Protein AF-A0A958T507-F1 (afdb_monomer_lite)

pLDDT: mean 92.14, std 6.46, range [69.62, 97.69]

Structure (mmCIF, N/CA/C/O backbone):
data_AF-A0A958T507-F1
#
_entry.id   AF-A0A958T507-F1
#
loop_
_atom_site.group_PDB
_atom_site.id
_atom_site.type_symbol
_atom_site.label_atom_id
_atom_site.label_alt_id
_atom_site.label_comp_id
_atom_site.label_asym_id
_atom_site.label_entity_id
_atom_site.label_seq_id
_atom_site.pdbx_PDB_ins_code
_atom_site.Cartn_x
_atom_site.Cartn_y
_atom_site.Cartn_z
_atom_site.occupancy
_atom_site.B_iso_or_equiv
_atom_site.auth_seq_id
_atom_site.auth_comp_id
_atom_site.auth_asym_id
_atom_site.auth_atom_id
_atom_site.pdbx_PDB_model_num
ATOM 1 N N . ILE A 1 1 ? 7.728 12.075 -4.788 1.00 69.62 1 ILE A N 1
ATOM 2 C CA . ILE A 1 1 ? 6.621 11.546 -3.951 1.00 69.62 1 ILE A CA 1
ATOM 3 C C . ILE A 1 1 ? 5.481 11.484 -4.920 1.00 69.62 1 ILE A C 1
ATOM 5 O O . ILE A 1 1 ? 5.100 12.543 -5.402 1.00 69.62 1 ILE A O 1
ATOM 9 N N . GLU A 1 2 ? 5.015 10.280 -5.218 1.00 85.06 2 GLU A N 1
ATOM 10 C CA . GLU A 1 2 ? 4.108 10.062 -6.343 1.00 85.06 2 GLU A CA 1
ATOM 11 C C . GLU A 1 2 ? 2.741 9.581 -5.835 1.00 85.06 2 GLU A C 1
ATOM 13 O O . GLU A 1 2 ? 2.044 10.317 -5.134 1.00 85.06 2 GLU A O 1
ATOM 18 N N . GLY A 1 3 ? 2.364 8.340 -6.141 1.00 88.19 3 GLY A N 1
ATOM 19 C CA . GLY A 1 3 ? 1.074 7.747 -5.818 1.00 88.19 3 GLY A CA 1
ATOM 20 C C . GLY A 1 3 ? 0.741 7.734 -4.328 1.00 88.19 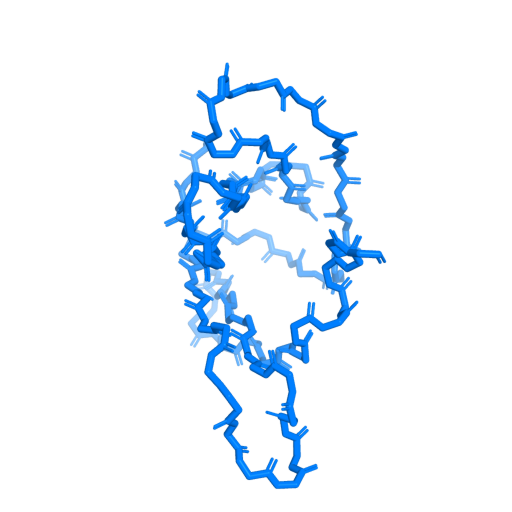3 GLY A C 1
ATOM 21 O O . GLY A 1 3 ? 1.594 7.505 -3.465 1.00 88.19 3 GLY A O 1
ATOM 22 N N . ILE A 1 4 ? -0.541 7.950 -4.038 1.00 95.50 4 ILE A N 1
ATOM 23 C CA . ILE A 1 4 ? -1.114 7.900 -2.695 1.00 95.50 4 ILE A CA 1
ATOM 24 C C . ILE A 1 4 ? -2.331 6.980 -2.724 1.00 95.50 4 ILE A C 1
ATOM 26 O O . ILE A 1 4 ? -3.247 7.193 -3.515 1.00 95.50 4 ILE A O 1
ATOM 30 N N . ALA A 1 5 ? -2.375 6.014 -1.810 1.00 96.75 5 ALA A N 1
ATOM 31 C CA . ALA A 1 5 ? -3.509 5.121 -1.607 1.00 96.75 5 ALA A CA 1
ATOM 32 C C . ALA A 1 5 ? -4.044 5.238 -0.171 1.00 96.75 5 ALA A C 1
ATOM 34 O O . ALA A 1 5 ? -3.281 5.441 0.776 1.00 96.75 5 ALA A O 1
ATOM 35 N N . ILE A 1 6 ? -5.361 5.096 0.015 1.00 96.94 6 ILE A N 1
ATOM 36 C CA . ILE A 1 6 ? -6.013 5.226 1.329 1.00 96.94 6 ILE A CA 1
ATOM 37 C C . ILE A 1 6 ? -6.696 3.910 1.706 1.00 96.94 6 ILE A C 1
ATOM 39 O O . ILE A 1 6 ? -7.789 3.593 1.235 1.00 96.94 6 ILE A O 1
ATOM 43 N N . AL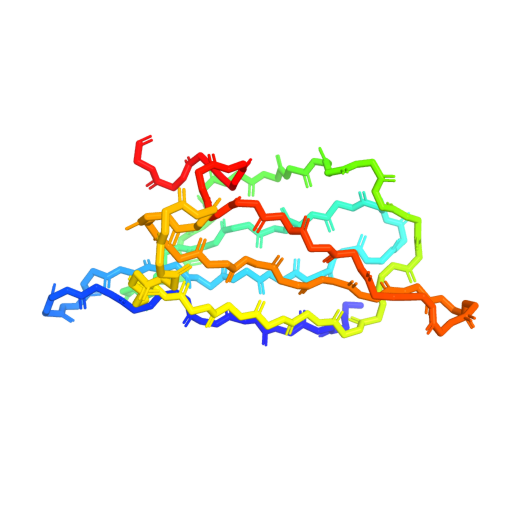A A 1 7 ? -6.087 3.162 2.625 1.00 96.94 7 ALA A N 1
ATOM 44 C CA . ALA A 1 7 ? -6.675 1.953 3.191 1.00 96.94 7 ALA A CA 1
ATOM 45 C C . ALA A 1 7 ? -7.686 2.335 4.280 1.00 96.94 7 ALA A C 1
ATOM 47 O O . ALA A 1 7 ? -7.307 2.771 5.369 1.00 96.94 7 ALA A O 1
ATOM 48 N N . THR A 1 8 ? -8.979 2.176 3.991 1.00 95.44 8 THR A N 1
ATOM 49 C CA . THR A 1 8 ? -10.064 2.516 4.925 1.00 95.44 8 THR A CA 1
ATOM 50 C C . THR A 1 8 ? -10.580 1.277 5.656 1.00 95.44 8 THR A C 1
ATOM 52 O O . THR A 1 8 ? -10.893 0.260 5.032 1.00 95.44 8 THR A O 1
ATOM 55 N N . TYR A 1 9 ? -10.708 1.383 6.980 1.00 91.44 9 TYR A N 1
ATOM 56 C CA . TYR A 1 9 ? -11.386 0.410 7.837 1.00 91.44 9 TYR A CA 1
ATOM 57 C C . TYR A 1 9 ? -12.598 1.061 8.526 1.00 91.44 9 TYR A C 1
ATOM 59 O O . TYR A 1 9 ? -12.957 2.201 8.242 1.00 91.44 9 TYR A O 1
ATOM 67 N N . SER A 1 10 ? -13.266 0.330 9.423 1.00 88.94 10 SER A N 1
ATOM 68 C CA . SER A 1 10 ? -14.428 0.838 10.158 1.00 88.94 10 SER A CA 1
ATOM 69 C C . SER A 1 10 ? -14.088 2.059 11.025 1.00 88.94 10 SER A C 1
ATOM 71 O O . SER A 1 10 ? -13.110 2.034 11.785 1.00 88.94 10 SER A O 1
ATOM 73 N N . GLY A 1 11 ? -14.952 3.077 10.979 1.00 86.69 11 GLY A N 1
ATOM 74 C CA . GLY A 1 11 ? -14.775 4.335 11.710 1.00 86.69 11 GLY A CA 1
ATOM 75 C C . GLY A 1 11 ? -13.641 5.179 11.125 1.00 86.69 11 GLY A C 1
ATOM 76 O O . GLY A 1 11 ? -13.487 5.246 9.907 1.00 86.69 11 GLY A O 1
ATOM 77 N N . ASP A 1 12 ? -12.826 5.781 11.995 1.00 84.12 12 ASP A N 1
ATOM 78 C CA . ASP A 1 12 ? -11.679 6.615 11.599 1.00 84.12 12 ASP A CA 1
ATOM 79 C C . ASP A 1 12 ? -10.380 5.822 11.376 1.00 84.12 12 ASP A C 1
ATOM 81 O O . ASP A 1 12 ? -9.368 6.381 10.951 1.00 84.12 12 ASP A O 1
ATOM 85 N N . ASN A 1 13 ? -10.412 4.504 11.586 1.00 91.19 13 ASN A N 1
ATOM 86 C CA . ASN A 1 13 ? -9.251 3.638 11.405 1.00 91.19 13 ASN A CA 1
ATOM 87 C C . ASN A 1 13 ? -8.864 3.514 9.926 1.00 91.19 13 ASN A C 1
ATOM 89 O O . ASN A 1 13 ? -9.711 3.349 9.046 1.00 91.19 13 ASN A O 1
ATOM 93 N N . GLY A 1 14 ? -7.564 3.541 9.653 1.00 95.88 14 GLY A N 1
ATOM 94 C CA . GLY A 1 14 ? -7.049 3.456 8.295 1.00 95.88 14 GLY A CA 1
ATOM 95 C C . GLY A 1 14 ? -5.601 3.889 8.189 1.00 95.88 14 GLY A C 1
ATOM 96 O O . GLY A 1 14 ? -5.016 4.395 9.151 1.00 95.88 14 GLY A O 1
ATOM 97 N N . PHE A 1 15 ? -5.057 3.732 6.989 1.00 97.69 15 PHE A N 1
ATOM 98 C CA . PHE A 1 15 ? -3.700 4.143 6.663 1.00 97.69 15 PHE A CA 1
ATOM 99 C C . PHE A 1 15 ? -3.651 4.893 5.338 1.00 97.69 15 PHE A C 1
ATOM 101 O O . PHE A 1 15 ? -4.415 4.603 4.420 1.00 97.69 15 PHE A O 1
ATOM 108 N N . ILE A 1 16 ? -2.730 5.844 5.256 1.00 97.50 16 ILE A N 1
ATOM 109 C CA . ILE A 1 16 ? -2.332 6.516 4.024 1.00 97.50 16 ILE A CA 1
ATOM 110 C C . ILE A 1 16 ? -1.005 5.891 3.609 1.00 97.50 16 ILE A C 1
ATOM 112 O O . ILE A 1 16 ? -0.064 5.851 4.400 1.00 97.50 16 ILE A O 1
ATOM 116 N N . ILE A 1 17 ? -0.953 5.375 2.389 1.00 97.00 17 ILE A N 1
ATOM 117 C CA . ILE A 1 17 ? 0.221 4.745 1.792 1.00 97.00 17 ILE A CA 1
ATOM 118 C C . ILE A 1 17 ? 0.731 5.710 0.732 1.00 97.00 17 ILE A C 1
ATOM 120 O O . ILE A 1 17 ? -0.007 6.046 -0.188 1.00 97.00 17 ILE A O 1
ATOM 124 N N . VAL A 1 18 ? 1.968 6.169 0.868 1.00 95.81 18 VAL A N 1
ATOM 125 C CA . VAL A 1 18 ? 2.575 7.161 -0.023 1.00 95.81 18 VAL A CA 1
ATOM 126 C C . VAL A 1 18 ? 3.796 6.543 -0.686 1.00 95.81 18 VAL A C 1
ATOM 128 O O . VAL A 1 18 ? 4.717 6.112 0.010 1.00 95.81 18 VAL A O 1
ATOM 131 N N . SE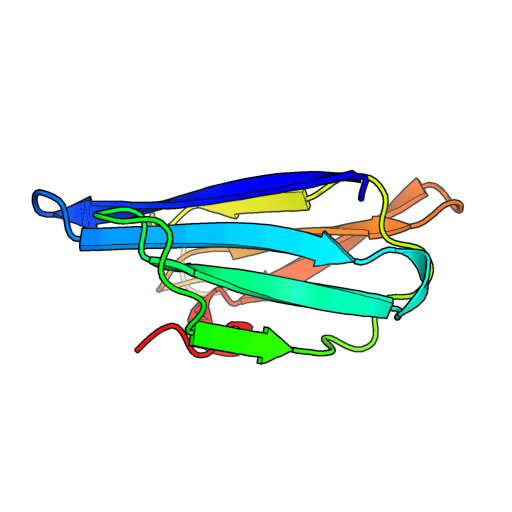R A 1 19 ? 3.820 6.513 -2.017 1.00 93.62 19 SER A N 1
ATOM 132 C CA . SER A 1 19 ? 4.979 6.046 -2.773 1.00 93.62 19 SER A CA 1
ATOM 133 C C . SER A 1 19 ? 6.178 6.977 -2.568 1.00 93.62 19 SER A C 1
ATOM 135 O O . SER A 1 19 ? 6.120 8.186 -2.828 1.00 93.62 19 SER A O 1
ATOM 137 N N . ASN A 1 20 ? 7.286 6.397 -2.116 1.00 91.62 20 ASN A N 1
ATOM 138 C CA . ASN A 1 20 ? 8.589 7.034 -2.009 1.00 91.62 20 ASN A CA 1
ATOM 139 C C . ASN A 1 20 ? 9.489 6.516 -3.140 1.00 91.62 20 ASN A C 1
ATOM 141 O O . ASN A 1 20 ? 10.401 5.718 -2.924 1.00 91.62 20 ASN A O 1
ATOM 145 N N . GLN A 1 21 ? 9.183 6.960 -4.363 1.00 82.44 21 GLN A N 1
ATOM 146 C CA . GLN A 1 21 ? 9.764 6.473 -5.620 1.00 82.44 21 GLN A CA 1
ATOM 147 C C . GLN A 1 21 ? 11.299 6.371 -5.581 1.00 82.44 21 GLN A C 1
ATOM 149 O O . GLN A 1 21 ? 11.847 5.294 -5.812 1.00 82.44 21 GLN A O 1
ATOM 154 N N . GLN A 1 22 ? 11.971 7.451 -5.161 1.00 83.69 22 GLN A N 1
ATOM 155 C CA . GLN A 1 22 ? 13.437 7.544 -5.102 1.00 83.69 22 GLN A CA 1
ATOM 156 C C . GLN A 1 22 ? 14.082 6.579 -4.097 1.00 83.69 22 GLN A C 1
ATOM 158 O O . GLN A 1 22 ? 15.256 6.247 -4.235 1.00 83.69 22 GLN A O 1
ATOM 163 N N . ALA A 1 23 ? 13.340 6.149 -3.073 1.00 87.56 23 ALA A N 1
ATOM 164 C CA . ALA A 1 23 ? 13.811 5.189 -2.077 1.00 87.56 23 ALA A CA 1
ATOM 165 C C . ALA A 1 23 ? 13.285 3.766 -2.325 1.00 87.56 23 ALA A C 1
ATOM 167 O O . ALA A 1 23 ? 13.645 2.847 -1.590 1.00 87.56 23 ALA A O 1
ATOM 168 N N . HIS A 1 24 ? 12.453 3.571 -3.357 1.00 89.88 24 HIS A N 1
ATOM 169 C CA . HIS A 1 24 ? 11.823 2.291 -3.698 1.00 89.88 24 HIS A CA 1
ATOM 170 C C . HIS A 1 24 ? 11.001 1.699 -2.539 1.00 89.88 24 HIS A C 1
ATOM 172 O O . HIS A 1 24 ? 10.963 0.488 -2.309 1.00 89.88 24 HIS A O 1
ATOM 178 N N . THR A 1 25 ? 10.363 2.576 -1.768 1.00 92.94 25 THR A N 1
ATOM 179 C CA . THR A 1 25 ? 9.622 2.241 -0.549 1.00 92.94 25 THR A CA 1
ATOM 180 C C . THR A 1 25 ? 8.242 2.895 -0.545 1.00 92.94 25 THR A C 1
ATOM 182 O O . THR A 1 25 ? 7.918 3.750 -1.368 1.00 92.94 25 THR A O 1
ATOM 185 N N . PHE A 1 26 ? 7.418 2.501 0.421 1.00 95.25 26 PHE A N 1
ATOM 186 C CA . PHE A 1 26 ? 6.131 3.107 0.724 1.00 95.25 26 PHE A CA 1
ATOM 187 C C . PHE A 1 26 ? 6.137 3.623 2.158 1.00 95.25 26 PHE A C 1
ATOM 189 O O . PHE A 1 26 ? 6.358 2.859 3.102 1.00 95.25 26 PHE A O 1
ATOM 196 N N . ASN A 1 27 ? 5.857 4.912 2.321 1.00 96.56 27 ASN A N 1
ATOM 197 C CA . ASN A 1 27 ? 5.652 5.525 3.624 1.00 96.56 27 ASN A CA 1
ATOM 198 C C . ASN A 1 27 ? 4.206 5.320 4.065 1.00 96.56 27 ASN A C 1
ATOM 200 O O . ASN A 1 27 ? 3.269 5.619 3.324 1.00 96.56 27 ASN A O 1
ATOM 204 N N . ILE A 1 28 ? 4.028 4.819 5.282 1.00 97.31 28 ILE A N 1
ATOM 205 C CA . ILE A 1 28 ? 2.727 4.509 5.862 1.00 97.31 28 ILE A CA 1
ATOM 206 C C . ILE A 1 28 ? 2.435 5.506 6.973 1.00 97.31 28 ILE A C 1
ATOM 208 O O . ILE A 1 28 ? 3.220 5.650 7.911 1.00 97.31 28 ILE A O 1
ATOM 212 N N . PHE A 1 29 ? 1.273 6.143 6.903 1.00 97.44 29 PHE A N 1
ATOM 213 C CA . PHE A 1 29 ? 0.779 7.076 7.909 1.00 97.44 29 PHE A CA 1
ATOM 214 C C . PHE A 1 29 ? -0.584 6.626 8.421 1.00 97.44 29 PHE A C 1
ATOM 216 O O . PHE A 1 29 ? -1.332 5.954 7.711 1.00 97.44 29 PHE A O 1
ATOM 223 N N . LYS A 1 30 ? -0.948 7.011 9.643 1.00 96.50 30 LYS A N 1
ATOM 224 C CA . LYS A 1 30 ? -2.320 6.835 10.133 1.00 96.50 30 LYS A CA 1
ATOM 225 C C . LYS A 1 30 ? -3.267 7.762 9.379 1.00 96.50 30 LYS A C 1
ATOM 227 O O . LYS A 1 30 ? -2.975 8.940 9.220 1.00 96.50 30 LYS A O 1
ATOM 232 N N . ARG A 1 31 ? -4.444 7.264 8.998 1.00 96.00 31 ARG A N 1
ATOM 233 C CA . ARG A 1 31 ? -5.485 8.095 8.367 1.00 96.00 31 ARG A CA 1
ATOM 234 C C . ARG A 1 31 ? -6.064 9.151 9.316 1.00 96.00 31 ARG A C 1
ATOM 236 O O . ARG A 1 31 ? -6.539 10.181 8.859 1.00 96.00 31 ARG A O 1
ATOM 243 N N . SER A 1 32 ? -6.049 8.887 10.621 1.00 95.25 32 SER A N 1
ATOM 244 C CA . SER A 1 32 ? -6.685 9.738 11.632 1.00 95.25 32 SER A CA 1
ATOM 245 C C . SER A 1 32 ? -5.976 11.075 11.852 1.00 95.25 32 SER A C 1
ATOM 247 O O . SER A 1 32 ? -6.632 12.085 12.073 1.00 95.25 32 SER A O 1
ATOM 249 N N . ASP A 1 33 ? -4.643 11.075 11.842 1.00 95.81 33 ASP A N 1
ATOM 250 C CA . ASP A 1 33 ? -3.821 12.223 12.249 1.00 95.81 33 ASP A CA 1
ATOM 251 C C . ASP A 1 33 ? -2.536 12.383 11.420 1.00 95.81 33 ASP A C 1
ATOM 253 O O . ASP A 1 33 ? -1.709 13.242 11.719 1.00 95.81 33 ASP A O 1
ATOM 257 N N . ASN A 1 34 ? -2.359 11.566 10.378 1.00 96.25 34 ASN A N 1
ATOM 258 C CA . ASN A 1 34 ? -1.180 11.534 9.514 1.00 96.25 34 ASN A CA 1
ATOM 259 C C . ASN A 1 34 ? 0.133 11.233 10.252 1.00 96.25 34 ASN A C 1
ATOM 261 O O . ASN A 1 34 ? 1.211 11.534 9.740 1.00 96.25 34 ASN A O 1
ATOM 265 N N . THR A 1 35 ? 0.079 10.612 11.433 1.00 97.12 35 THR A N 1
ATOM 266 C CA . THR A 1 35 ? 1.288 10.172 12.137 1.00 97.12 35 THR A CA 1
ATOM 267 C C . THR A 1 35 ? 2.009 9.121 11.307 1.00 97.12 35 THR A C 1
ATOM 269 O O . THR A 1 35 ? 1.397 8.134 10.890 1.00 97.12 35 THR A O 1
ATOM 272 N N . PHE A 1 36 ? 3.314 9.304 11.100 1.00 97.44 36 PHE A N 1
ATOM 273 C CA . PHE A 1 36 ? 4.164 8.305 10.462 1.00 97.44 36 PHE A CA 1
ATOM 274 C C . PHE A 1 36 ? 4.177 7.006 11.272 1.00 97.44 36 PHE A C 1
ATOM 276 O O . PHE A 1 36 ? 4.375 7.014 12.487 1.00 97.44 36 PHE A O 1
ATOM 283 N N . VAL A 1 37 ? 3.960 5.889 10.587 1.00 97.00 37 VAL A N 1
ATOM 284 C CA . VAL A 1 37 ? 3.938 4.550 11.177 1.00 97.00 37 VAL A CA 1
ATOM 285 C C . VAL A 1 37 ? 5.230 3.822 10.846 1.00 97.00 37 VAL A C 1
ATOM 287 O O . VAL A 1 37 ? 5.907 3.340 11.751 1.00 97.00 37 VAL A O 1
ATOM 290 N N . LYS A 1 38 ? 5.550 3.713 9.553 1.00 96.69 38 LYS A N 1
ATOM 291 C CA . LYS A 1 38 ? 6.724 2.993 9.052 1.00 96.69 38 LYS A CA 1
ATOM 292 C C . LYS A 1 38 ? 6.972 3.273 7.577 1.00 96.69 38 LYS A C 1
ATOM 294 O O . LYS A 1 38 ? 6.100 3.771 6.871 1.00 96.69 38 LYS A O 1
ATOM 299 N N . GLU A 1 39 ? 8.139 2.846 7.127 1.00 96.00 39 GLU A N 1
ATOM 300 C CA . GLU A 1 39 ? 8.517 2.745 5.726 1.00 96.00 39 GLU A CA 1
ATOM 301 C C . GLU A 1 39 ? 8.683 1.263 5.362 1.00 96.00 39 GLU A C 1
ATOM 303 O O . GLU A 1 39 ? 9.171 0.473 6.175 1.00 96.00 39 GLU A O 1
ATOM 308 N N . LEU A 1 40 ? 8.236 0.866 4.169 1.00 94.62 40 LEU A N 1
ATOM 309 C CA . LEU A 1 40 ? 8.244 -0.529 3.728 1.00 94.62 40 LEU A CA 1
ATOM 310 C C . LEU A 1 40 ? 8.723 -0.655 2.282 1.00 94.62 40 LEU A C 1
ATOM 312 O O . LEU A 1 40 ? 8.212 0.027 1.400 1.00 94.62 40 LEU A O 1
ATOM 316 N N . ASN A 1 41 ? 9.652 -1.573 2.023 1.00 92.06 41 ASN A N 1
ATOM 317 C CA . ASN A 1 41 ? 10.051 -1.95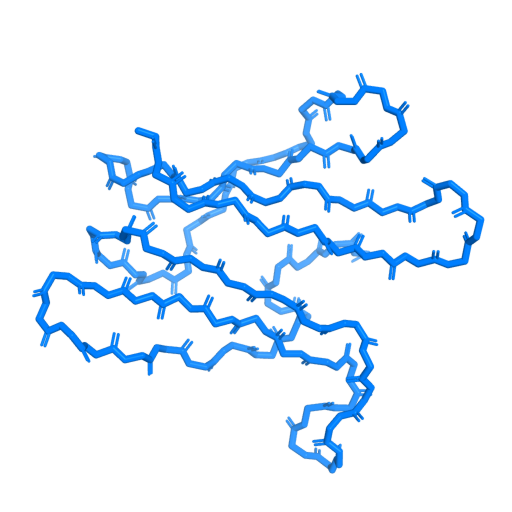7 0.671 1.00 92.06 41 ASN A CA 1
ATOM 318 C C . ASN A 1 41 ? 9.314 -3.248 0.270 1.00 92.06 41 ASN A C 1
ATOM 320 O O . ASN A 1 41 ? 9.409 -4.252 0.975 1.00 92.06 41 ASN A O 1
ATOM 324 N N . LEU A 1 42 ? 8.580 -3.220 -0.847 1.00 88.00 42 LEU A N 1
ATOM 325 C CA . LEU A 1 42 ? 7.843 -4.377 -1.386 1.00 88.00 42 LEU A CA 1
ATOM 326 C C . LEU A 1 42 ? 8.556 -5.056 -2.570 1.00 88.00 42 LEU A C 1
ATOM 328 O O . LEU A 1 42 ? 7.944 -5.828 -3.305 1.00 88.00 42 LEU A O 1
ATOM 332 N N . GLY A 1 43 ? 9.835 -4.750 -2.788 1.00 82.44 43 GLY A N 1
ATOM 333 C CA . GLY A 1 43 ? 10.614 -5.202 -3.942 1.00 82.44 43 GLY A CA 1
ATOM 334 C C . GLY A 1 43 ? 10.260 -4.484 -5.247 1.00 82.44 43 GLY A C 1
ATOM 335 O O . GLY A 1 43 ? 10.631 -4.952 -6.319 1.00 82.44 43 GLY A O 1
ATOM 336 N N . THR A 1 44 ? 9.524 -3.376 -5.171 1.00 76.31 44 THR A N 1
ATOM 337 C CA . THR A 1 44 ? 9.109 -2.565 -6.320 1.00 76.31 44 THR A CA 1
ATOM 338 C C . THR A 1 44 ? 10.175 -1.524 -6.631 1.00 76.31 44 THR A C 1
ATOM 340 O O . THR A 1 44 ? 10.732 -0.932 -5.712 1.00 76.31 44 THR A O 1
ATOM 343 N N . LEU A 1 45 ? 10.440 -1.273 -7.910 1.00 75.62 45 LEU A N 1
ATOM 344 C CA . LEU A 1 45 ? 11.382 -0.246 -8.357 1.00 75.62 45 LEU A CA 1
ATOM 345 C C . LEU A 1 45 ? 10.608 0.904 -8.995 1.00 75.62 45 LEU A C 1
ATOM 347 O O . LEU A 1 45 ? 9.664 0.651 -9.741 1.00 75.62 45 LEU A O 1
ATOM 351 N N . GLU A 1 46 ? 11.023 2.134 -8.686 1.00 76.00 46 GLU A N 1
ATOM 352 C CA . GLU A 1 46 ? 10.514 3.372 -9.296 1.00 76.00 46 GLU A CA 1
ATOM 353 C C . GLU A 1 46 ? 8.976 3.442 -9.367 1.00 76.00 46 GLU A C 1
ATOM 355 O O . GLU A 1 46 ? 8.383 3.653 -10.422 1.00 76.00 46 GLU A O 1
ATOM 360 N N . THR A 1 47 ? 8.293 3.231 -8.237 1.00 72.88 47 THR A N 1
ATOM 361 C CA . THR A 1 47 ? 6.826 3.264 -8.229 1.00 72.88 47 THR A CA 1
ATOM 362 C C . THR A 1 47 ? 6.273 4.679 -8.351 1.00 72.88 47 THR A C 1
ATOM 364 O O . THR A 1 47 ? 6.405 5.481 -7.427 1.00 72.88 47 THR A O 1
ATOM 367 N N . ASP A 1 48 ? 5.579 4.938 -9.458 1.00 77.50 48 ASP A N 1
ATOM 368 C CA . ASP A 1 48 ? 4.749 6.125 -9.659 1.00 77.50 48 ASP A CA 1
ATOM 369 C C . ASP A 1 48 ? 3.397 5.945 -8.933 1.00 77.50 48 ASP A C 1
ATOM 371 O O . ASP A 1 48 ? 3.266 6.288 -7.757 1.00 77.50 48 ASP A O 1
ATOM 375 N N . GLY A 1 49 ? 2.412 5.293 -9.561 1.00 87.06 49 GLY A N 1
ATOM 376 C CA . GLY A 1 49 ? 1.076 5.075 -8.992 1.00 87.06 49 GLY A CA 1
ATOM 377 C C . GLY A 1 49 ? 0.941 3.872 -8.044 1.00 87.06 49 GLY A C 1
ATOM 378 O O . GLY A 1 49 ? 1.570 2.823 -8.218 1.00 87.06 49 GLY A O 1
ATOM 379 N N . CYS A 1 50 ? 0.039 3.988 -7.067 1.00 94.25 50 CYS A N 1
ATOM 380 C CA . CYS A 1 50 ? -0.436 2.863 -6.264 1.00 94.25 50 CYS A CA 1
ATOM 381 C C . CYS A 1 50 ? -1.906 3.036 -5.858 1.00 94.25 50 CYS A C 1
ATOM 383 O O . CYS A 1 50 ? -2.407 4.157 -5.795 1.00 94.25 50 CYS A O 1
ATOM 385 N N . ASP A 1 51 ? -2.594 1.924 -5.591 1.00 96.56 51 ASP A N 1
ATOM 386 C CA . ASP A 1 51 ? -3.974 1.914 -5.096 1.00 96.56 51 ASP A CA 1
ATOM 387 C C . ASP A 1 51 ? -4.226 0.708 -4.177 1.00 96.56 51 ASP A C 1
ATOM 389 O O . ASP A 1 51 ? -3.477 -0.275 -4.181 1.00 96.56 51 ASP A O 1
ATOM 393 N N . VAL A 1 52 ? -5.272 0.778 -3.355 1.00 97.69 52 VAL A N 1
ATOM 394 C CA . VAL A 1 52 ? -5.571 -0.230 -2.340 1.00 97.69 52 VAL A CA 1
ATOM 395 C C . VAL A 1 52 ? -7.066 -0.475 -2.189 1.00 97.69 52 VAL A C 1
ATOM 397 O O . VAL A 1 52 ? -7.874 0.445 -2.119 1.00 97.69 52 VAL A O 1
ATOM 400 N N . THR A 1 53 ? -7.437 -1.742 -2.018 1.00 96.94 53 THR A N 1
ATOM 401 C CA . THR A 1 53 ? -8.753 -2.125 -1.508 1.00 96.94 53 THR A CA 1
ATOM 402 C C . THR A 1 53 ? -8.613 -2.989 -0.266 1.00 96.94 53 THR A C 1
ATOM 404 O O . THR A 1 53 ? -7.838 -3.942 -0.235 1.00 96.94 53 THR A O 1
ATOM 407 N N . THR A 1 54 ? -9.390 -2.658 0.766 1.00 96.50 54 THR A N 1
ATOM 408 C CA . THR A 1 54 ? -9.552 -3.457 1.992 1.00 96.50 54 THR A CA 1
ATOM 409 C C . THR A 1 54 ? -10.710 -4.453 1.885 1.00 96.50 54 THR A C 1
ATOM 411 O O . THR A 1 54 ? -10.997 -5.181 2.834 1.00 96.50 54 THR A O 1
ATOM 414 N N . THR A 1 55 ? -11.386 -4.492 0.731 1.00 96.25 55 THR A N 1
ATOM 415 C CA . THR A 1 55 ? -12.473 -5.436 0.460 1.00 96.25 55 THR A CA 1
ATOM 416 C C . THR A 1 55 ? -11.894 -6.778 0.007 1.00 96.25 55 THR A C 1
ATOM 418 O O . THR A 1 55 ? -11.070 -6.789 -0.908 1.00 96.25 55 THR A O 1
ATOM 421 N N . PRO A 1 56 ? -12.338 -7.912 0.579 1.00 96.69 56 PRO A N 1
ATOM 422 C CA . PRO A 1 56 ? -11.948 -9.242 0.118 1.00 96.69 56 PRO A CA 1
ATOM 423 C C . PRO A 1 56 ? -12.214 -9.452 -1.381 1.00 96.69 56 PRO A C 1
ATOM 425 O O . PRO A 1 56 ? -13.331 -9.235 -1.852 1.00 96.69 56 PRO A O 1
ATOM 428 N N . LEU A 1 57 ? -11.216 -9.939 -2.123 1.00 96.62 57 LEU A N 1
ATOM 429 C CA . LEU A 1 57 ? -11.326 -10.296 -3.543 1.00 96.62 57 LEU A CA 1
ATOM 430 C C . LEU A 1 57 ? -11.107 -11.804 -3.736 1.00 96.62 57 LEU A C 1
ATOM 432 O O . LEU A 1 57 ? -10.073 -12.267 -4.228 1.00 96.62 57 LEU A O 1
ATOM 436 N N . GLY A 1 58 ? -12.112 -12.582 -3.334 1.00 96.06 58 GLY A N 1
ATOM 437 C CA . GLY A 1 58 ? -12.108 -14.040 -3.455 1.00 96.06 58 GLY A CA 1
ATOM 438 C C . GLY A 1 58 ? -11.032 -14.723 -2.604 1.00 96.06 58 GLY A C 1
ATOM 439 O O . GLY A 1 58 ? -10.496 -14.152 -1.658 1.00 96.06 58 GLY A O 1
ATOM 440 N N . SER A 1 59 ? -10.710 -15.974 -2.943 1.00 96.12 59 SER A N 1
ATOM 441 C CA . SER A 1 59 ? -9.761 -16.792 -2.172 1.00 96.12 59 SER A CA 1
ATOM 442 C C . SER A 1 59 ? -8.299 -16.370 -2.329 1.00 96.12 59 SER A C 1
ATOM 444 O O . SER A 1 59 ? -7.486 -16.688 -1.467 1.00 96.12 59 SER A O 1
ATOM 446 N N . LYS A 1 60 ? -7.951 -15.657 -3.410 1.00 94.44 60 LYS A N 1
ATOM 447 C CA . LYS A 1 60 ? -6.574 -15.209 -3.677 1.00 94.44 60 LYS A CA 1
ATOM 448 C C . LYS A 1 60 ? -6.179 -13.989 -2.839 1.00 94.44 60 LYS A C 1
ATOM 450 O O . LYS A 1 60 ? -5.017 -13.857 -2.477 1.00 94.44 60 LYS A O 1
ATOM 455 N N . PHE A 1 61 ? -7.142 -13.124 -2.525 1.00 97.00 61 PHE A N 1
ATOM 456 C CA . PHE A 1 61 ? -6.928 -11.879 -1.787 1.00 97.00 61 PHE A CA 1
ATOM 457 C C . PHE A 1 61 ? -8.010 -11.712 -0.711 1.00 97.00 61 PHE A C 1
ATOM 459 O O . PHE A 1 61 ? -8.847 -10.809 -0.795 1.00 97.00 61 PHE A O 1
ATOM 466 N N . PRO A 1 62 ? -8.030 -12.591 0.306 1.00 96.81 62 PRO A N 1
ATOM 467 C CA . PRO A 1 62 ? -9.118 -12.641 1.282 1.00 96.81 62 PRO A CA 1
ATOM 468 C C . PRO A 1 62 ? -9.208 -11.384 2.155 1.00 96.81 62 PRO A C 1
ATOM 470 O O . PRO A 1 62 ? -10.274 -11.100 2.686 1.00 96.81 62 PRO A O 1
ATOM 473 N N . ASN A 1 63 ? -8.121 -10.618 2.273 1.00 95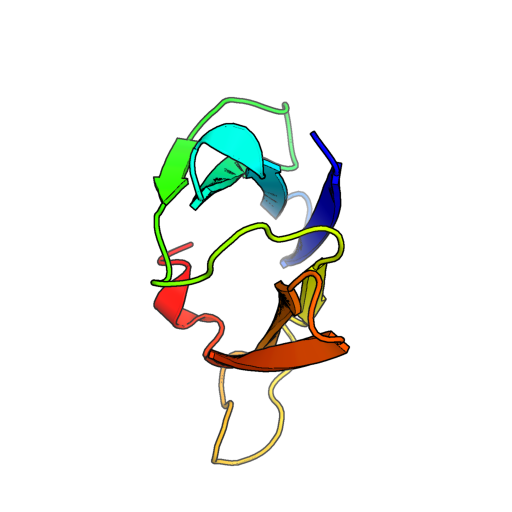.88 63 ASN A N 1
ATOM 474 C CA . ASN A 1 63 ? -8.056 -9.387 3.064 1.00 95.88 63 ASN A CA 1
ATOM 475 C C . ASN A 1 63 ? -7.977 -8.119 2.200 1.00 95.88 63 ASN A C 1
ATOM 477 O O . ASN A 1 63 ? -7.830 -7.023 2.732 1.00 95.88 63 ASN A O 1
ATOM 481 N N . GLY A 1 64 ? -8.077 -8.264 0.877 1.00 97.31 64 GLY A N 1
ATOM 482 C CA . GLY A 1 64 ? -7.910 -7.176 -0.078 1.00 97.31 64 GLY A CA 1
ATOM 483 C C . GLY A 1 64 ? -6.566 -7.192 -0.801 1.00 97.31 64 GLY A C 1
ATOM 484 O O . GLY A 1 64 ? -5.775 -8.135 -0.695 1.00 97.31 64 GLY A O 1
ATOM 485 N N . LEU A 1 65 ? -6.338 -6.142 -1.580 1.00 97.69 65 LEU A N 1
ATOM 486 C CA . LEU A 1 65 ? -5.299 -6.063 -2.598 1.00 97.69 65 LEU A CA 1
ATOM 487 C C . LEU A 1 65 ? -4.653 -4.681 -2.566 1.00 97.69 65 LEU A C 1
ATOM 489 O O . LEU A 1 65 ? -5.350 -3.669 -2.510 1.00 97.69 65 LEU A O 1
ATOM 493 N N . PHE A 1 66 ? -3.329 -4.658 -2.642 1.00 97.56 66 PHE A N 1
ATOM 494 C CA . PHE A 1 66 ? -2.543 -3.461 -2.902 1.00 97.56 66 PHE A CA 1
ATOM 495 C C . PHE A 1 66 ? -1.892 -3.586 -4.277 1.00 97.56 66 PHE A C 1
ATOM 497 O O . PHE A 1 66 ? -1.335 -4.635 -4.607 1.00 97.56 66 PHE A O 1
ATOM 504 N N . VAL A 1 67 ? -1.976 -2.534 -5.083 1.00 95.75 67 VAL A N 1
ATOM 505 C CA . VAL A 1 67 ? -1.391 -2.487 -6.423 1.00 95.75 67 VAL A CA 1
ATOM 506 C C . VAL A 1 67 ? -0.388 -1.352 -6.485 1.00 95.75 67 VAL A C 1
ATOM 508 O O . VAL A 1 67 ? -0.669 -0.248 -6.028 1.00 95.75 67 VAL A O 1
ATOM 511 N N . SER A 1 68 ? 0.765 -1.620 -7.080 1.00 93.88 68 SER A N 1
ATOM 512 C CA . SER A 1 68 ? 1.765 -0.611 -7.422 1.00 93.88 68 SER A CA 1
ATOM 513 C C . SER A 1 68 ? 2.197 -0.779 -8.874 1.00 93.88 68 SER A C 1
ATOM 515 O O . SER A 1 68 ? 2.140 -1.889 -9.405 1.00 93.88 68 SER A O 1
ATOM 517 N N . MET A 1 69 ? 2.628 0.303 -9.515 1.00 91.19 69 MET A N 1
A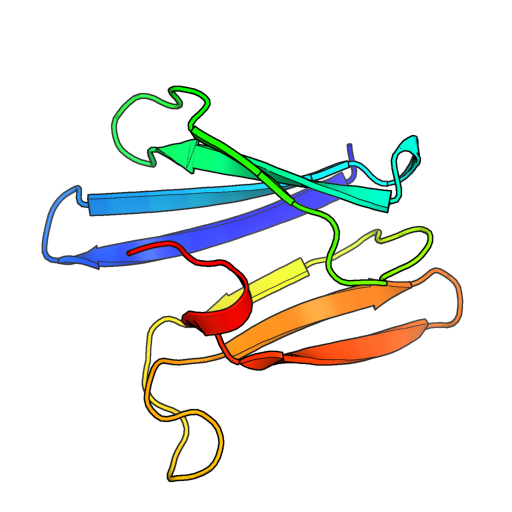TOM 518 C CA . MET A 1 69 ? 3.216 0.250 -10.858 1.00 91.19 69 MET A CA 1
ATOM 519 C C . MET A 1 69 ? 4.706 0.604 -10.857 1.00 91.19 69 MET A C 1
ATOM 521 O O . MET A 1 69 ? 5.240 1.010 -9.828 1.00 91.19 69 MET A O 1
ATOM 525 N N . ASN A 1 70 ? 5.370 0.429 -11.996 1.00 86.12 70 ASN A N 1
ATOM 526 C CA . ASN A 1 70 ? 6.714 0.939 -12.283 1.00 86.12 70 ASN A CA 1
ATOM 527 C C . ASN A 1 70 ? 6.712 1.756 -13.591 1.00 86.12 70 ASN A C 1
ATOM 529 O O . ASN A 1 70 ? 5.706 1.813 -14.305 1.00 86.12 70 ASN A O 1
ATOM 533 N N . ASP A 1 71 ? 7.862 2.332 -13.939 1.00 86.62 71 ASP A N 1
ATOM 534 C CA . ASP A 1 71 ? 8.060 3.090 -15.183 1.00 86.62 71 ASP A CA 1
ATOM 535 C C . ASP A 1 71 ? 7.888 2.245 -16.461 1.00 86.62 71 ASP A C 1
ATOM 537 O O . ASP A 1 71 ? 7.615 2.774 -17.540 1.00 86.62 71 ASP A O 1
ATOM 541 N N . GLN A 1 72 ? 8.027 0.921 -16.358 1.00 88.69 72 GLN A N 1
ATOM 542 C CA . GLN A 1 72 ? 7.829 -0.035 -17.451 1.00 88.69 72 GLN A CA 1
ATOM 543 C C . GLN A 1 72 ? 6.351 -0.375 -17.695 1.00 88.69 72 GLN A C 1
ATOM 545 O O . GLN A 1 72 ? 6.057 -1.157 -18.597 1.00 88.69 72 GLN A O 1
ATOM 550 N N . GLN A 1 73 ? 5.428 0.244 -16.949 1.00 88.25 73 GLN A N 1
ATOM 551 C CA . GLN A 1 73 ? 3.982 0.007 -17.028 1.00 88.25 73 GLN A CA 1
ATOM 552 C C . GLN A 1 73 ? 3.557 -1.400 -16.575 1.00 88.25 73 GLN A C 1
ATOM 554 O O . GLN A 1 73 ? 2.464 -1.861 -16.911 1.00 88.25 73 GLN A O 1
ATOM 559 N N . ASP A 1 74 ? 4.387 -2.072 -15.777 1.00 90.38 74 ASP A N 1
ATOM 560 C CA . ASP A 1 74 ? 3.996 -3.294 -15.084 1.00 90.38 74 ASP A CA 1
ATOM 561 C C . ASP A 1 74 ? 3.163 -2.951 -13.847 1.00 90.38 74 ASP A C 1
ATOM 563 O O . ASP A 1 74 ? 3.457 -1.997 -13.125 1.00 90.38 74 ASP A O 1
ATOM 567 N N . PHE A 1 75 ? 2.154 -3.777 -13.562 1.00 92.50 75 PHE A N 1
ATOM 568 C CA . PHE A 1 75 ? 1.347 -3.681 -12.346 1.00 92.50 75 PHE A CA 1
ATOM 569 C C . PHE A 1 75 ? 1.628 -4.873 -11.437 1.00 92.50 75 PHE A C 1
ATOM 571 O O . PHE A 1 75 ? 1.397 -6.031 -11.795 1.00 92.50 75 PHE A O 1
ATOM 578 N N . PHE A 1 76 ? 2.099 -4.577 -10.232 1.00 92.81 76 PHE A N 1
ATOM 579 C CA . PHE A 1 76 ? 2.395 -5.561 -9.206 1.00 92.81 76 PHE A CA 1
ATOM 580 C C . PHE A 1 76 ? 1.200 -5.702 -8.273 1.00 92.81 76 PHE A C 1
ATOM 582 O O . PHE A 1 76 ? 0.732 -4.729 -7.685 1.00 92.81 76 PHE A O 1
ATOM 589 N N . TYR A 1 77 ? 0.724 -6.934 -8.125 1.00 94.81 77 TYR A N 1
ATOM 590 C CA . TYR A 1 77 ? -0.386 -7.276 -7.247 1.00 94.81 77 TYR A CA 1
ATOM 591 C C . TYR A 1 77 ? 0.139 -7.870 -5.948 1.00 94.81 77 TYR A C 1
ATOM 593 O O . TYR A 1 77 ? 0.689 -8.973 -5.937 1.00 94.81 77 TYR A O 1
ATOM 601 N N . HIS A 1 78 ? -0.097 -7.170 -4.848 1.00 95.12 78 HIS A N 1
ATOM 602 C CA . HIS A 1 78 ? 0.292 -7.587 -3.510 1.00 95.12 78 HIS A CA 1
ATOM 603 C C . HIS A 1 78 ? -0.954 -7.930 -2.700 1.00 95.12 78 HIS A C 1
ATOM 605 O O . HIS A 1 78 ? -1.944 -7.195 -2.718 1.00 95.12 78 HIS A O 1
ATOM 611 N N . ALA A 1 79 ? -0.916 -9.029 -1.948 1.00 96.69 79 ALA A N 1
ATOM 612 C CA . ALA A 1 79 ? -1.912 -9.227 -0.901 1.00 96.69 79 ALA A CA 1
ATOM 613 C C . ALA A 1 79 ? -1.837 -8.049 0.080 1.00 96.69 79 ALA A C 1
ATOM 615 O O . ALA A 1 79 ? -0.736 -7.612 0.419 1.00 96.69 79 ALA A O 1
ATOM 616 N N . LEU A 1 80 ? -2.981 -7.539 0.551 1.00 96.88 80 LEU A N 1
ATOM 617 C CA . LEU A 1 80 ? -2.981 -6.395 1.472 1.00 96.88 80 LEU A CA 1
ATOM 618 C C . LEU A 1 80 ? -2.126 -6.653 2.725 1.00 96.88 80 LEU A C 1
ATOM 620 O O . LEU A 1 80 ? -1.473 -5.744 3.233 1.00 96.88 80 LEU A O 1
ATOM 624 N N . ASP A 1 81 ? -2.080 -7.905 3.181 1.00 95.81 81 ASP A N 1
ATOM 625 C CA . ASP A 1 81 ? -1.292 -8.336 4.338 1.00 95.81 81 ASP A CA 1
ATOM 626 C C . ASP A 1 81 ? 0.214 -8.073 4.172 1.00 95.81 81 ASP A C 1
ATOM 628 O O . ASP A 1 81 ? 0.914 -7.879 5.166 1.00 95.81 81 ASP A O 1
ATOM 632 N N . SER A 1 82 ? 0.714 -7.971 2.934 1.00 95.44 82 SER A N 1
ATOM 633 C CA . SER A 1 82 ? 2.104 -7.599 2.652 1.00 95.44 82 SER A CA 1
ATOM 634 C C . SER A 1 82 ? 2.455 -6.202 3.166 1.00 95.44 82 SER A C 1
ATOM 636 O O . SER A 1 82 ? 3.611 -5.963 3.500 1.00 95.44 82 SER A O 1
ATOM 638 N N . LEU A 1 83 ? 1.476 -5.295 3.294 1.00 94.94 83 LEU A N 1
ATOM 639 C CA . LEU A 1 83 ? 1.672 -3.970 3.899 1.00 94.94 83 LEU A CA 1
ATOM 640 C C . LEU A 1 83 ? 1.809 -4.020 5.430 1.00 94.94 83 LEU A C 1
ATOM 642 O O . LEU A 1 83 ? 2.209 -3.030 6.051 1.00 94.94 83 LEU A O 1
ATOM 646 N N . GLN A 1 84 ? 1.485 -5.160 6.052 1.00 93.88 84 GLN A N 1
ATOM 647 C CA . GLN A 1 84 ? 1.588 -5.386 7.496 1.00 93.88 84 GLN A CA 1
ATOM 648 C C . GLN A 1 84 ? 0.879 -4.279 8.304 1.00 93.88 84 GLN A C 1
ATOM 650 O O . GLN A 1 84 ? 1.440 -3.715 9.242 1.00 93.88 84 GLN A O 1
ATOM 655 N N . LEU A 1 85 ? -0.322 -3.874 7.884 1.00 90.06 85 LEU A N 1
ATOM 656 C CA . LEU A 1 85 ? -1.069 -2.766 8.502 1.00 90.06 85 LEU A CA 1
ATOM 657 C C . LEU A 1 85 ? -1.683 -3.132 9.868 1.00 90.06 85 LEU A C 1
ATOM 659 O O . LEU A 1 85 ? -2.192 -2.254 10.564 1.00 90.06 85 LEU A O 1
ATOM 663 N N . LYS A 1 86 ? -1.660 -4.416 10.234 1.00 78.50 86 LYS A N 1
ATOM 664 C CA . LYS A 1 86 ? -2.175 -4.986 11.482 1.00 78.50 86 LYS A CA 1
ATOM 665 C C . LYS A 1 86 ? -1.142 -5.914 12.098 1.00 78.50 86 LYS A C 1
ATOM 667 O O . LYS A 1 86 ? -0.401 -6.542 11.309 1.00 78.50 86 LYS A O 1
#

Secondary structure (DSSP, 8-state):
---EEEEE-STT-EEEEEEEGGGTEEEEEETTT--EEEEE--S--S---EEEE-S-BTTTBTT-EEEEE-TT--EEEEEGGGG---

Sequence (86 aa):
IEGIAIATYSGDNGFIIVSNQQAHTFNIFKRSDNTFVKELNLGTLETDGCDVTTTPLGSKFPNGLFVSMNDQQDFFYHALDSLQLK

Foldseek 3Di:
DAAWEWADDPDQFTWIWDDPQVVQWIWIATSNPRHTDDIGHPVGHRWHYKYWDQPQDPPVQGRTWIWTAHPVGDIDIDRPCSVVSD

Radius of gyration: 12.26 Å; chains: 1; bounding box: 29×29×30 Å